Protein AF-D7N6N2-F1 (afdb_monomer)

Foldseek 3Di:
DVVCCLPAQKDALVVVCCVVVQAPPVLVLCQLQVVDQAAQVRGPDDPVVSVVSLVVVVVVLVVVVWDKDFAWRWRPDFDDDVNDDDGDTHTGHHDPVSPPVVRRSNRIMTGRPVSNVVVVVVVVVVVVVVVD

Secondary structure (DSSP, 8-state):
-HHHHHHHSEE-HHHHHHHTTSS-HHHHHHHHTTSSSBGGGG-SS-HHHHHHHHHHHHHHHHHTTPEEEE---B-S----GGG-SPPP--B-B-SSS--HHHHHHHHEEEE-HHHHHHHHHHHHHHHHHTT-

Mean predicted aligned error: 5.51 Å

Structure (mmCIF, N/CA/C/O backbone):
data_AF-D7N6N2-F1
#
_entry.id   AF-D7N6N2-F1
#
loop_
_atom_site.group_PDB
_atom_site.id
_atom_site.type_symbol
_atom_site.label_atom_id
_atom_site.label_alt_id
_atom_site.label_comp_id
_atom_site.label_asym_id
_atom_site.label_entity_id
_atom_site.label_seq_id
_atom_site.pdbx_PDB_ins_code
_atom_site.Cartn_x
_atom_site.Cartn_y
_atom_site.Cartn_z
_atom_site.occupancy
_atom_site.B_iso_or_equiv
_atom_site.auth_seq_id
_atom_site.auth_comp_id
_atom_site.auth_asym_id
_atom_site.auth_atom_id
_atom_site.pdbx_PDB_model_num
ATOM 1 N N . MET A 1 1 ? -5.828 -6.672 5.383 1.00 91.69 1 MET A N 1
ATOM 2 C CA . MET A 1 1 ? -6.256 -5.397 6.023 1.00 91.69 1 MET A CA 1
ATOM 3 C C . MET A 1 1 ? -6.521 -5.531 7.520 1.00 91.69 1 MET A C 1
ATOM 5 O O . MET A 1 1 ? -5.975 -4.728 8.265 1.00 91.69 1 MET A O 1
ATOM 9 N N . TYR A 1 2 ? -7.320 -6.507 7.975 1.00 92.50 2 TYR A N 1
ATOM 10 C CA . TYR A 1 2 ? -7.719 -6.651 9.388 1.00 92.50 2 TYR A CA 1
ATOM 11 C C . TYR A 1 2 ? -6.559 -6.561 10.400 1.00 92.50 2 TYR A C 1
ATOM 13 O O . TYR A 1 2 ? -6.610 -5.739 11.312 1.00 92.50 2 TYR A O 1
ATOM 21 N N . GLY A 1 3 ? -5.479 -7.328 10.201 1.00 93.19 3 GLY A N 1
ATOM 22 C CA . GLY A 1 3 ? -4.317 -7.305 11.103 1.00 93.19 3 GLY A CA 1
ATOM 23 C C . GLY A 1 3 ? -3.669 -5.920 11.234 1.00 93.19 3 GLY A C 1
ATOM 24 O O . GLY A 1 3 ? -3.370 -5.473 12.341 1.00 93.19 3 GLY A O 1
ATOM 25 N N . GLN A 1 4 ? -3.531 -5.192 10.121 1.00 94.06 4 GLN A N 1
ATOM 26 C CA . GLN A 1 4 ? -2.985 -3.831 10.116 1.00 94.06 4 GLN A CA 1
ATOM 27 C C . GLN A 1 4 ? -3.897 -2.857 10.873 1.00 94.06 4 GLN A C 1
ATOM 29 O O . GLN A 1 4 ? -3.424 -2.095 11.714 1.00 94.06 4 GLN A O 1
ATOM 34 N N . LEU A 1 5 ? -5.210 -2.911 10.632 1.00 95.19 5 LEU A N 1
ATOM 35 C CA . LEU A 1 5 ? -6.177 -2.053 11.323 1.00 95.19 5 LEU A CA 1
ATOM 36 C C . LEU A 1 5 ? -6.152 -2.301 12.833 1.00 95.19 5 LEU A C 1
ATOM 38 O O . LEU A 1 5 ? -6.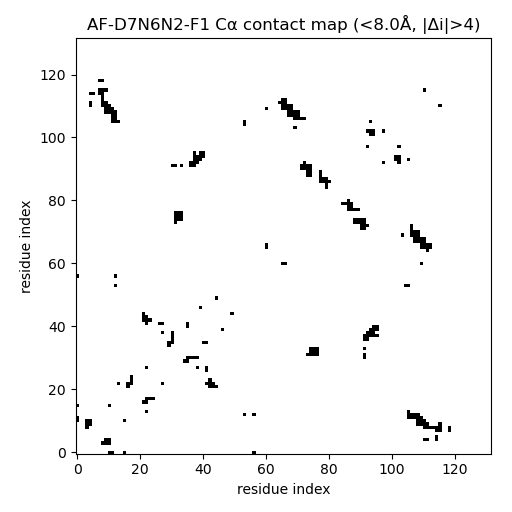037 -1.352 13.603 1.00 95.19 5 LEU A O 1
ATOM 42 N N . LYS A 1 6 ? -6.142 -3.569 13.258 1.00 92.88 6 LYS A N 1
ATOM 43 C CA . LYS A 1 6 ? -6.074 -3.929 14.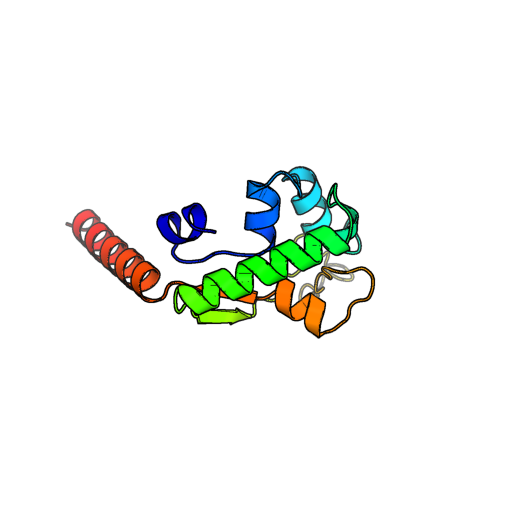679 1.00 92.88 6 LYS A CA 1
ATOM 44 C C . LYS A 1 6 ? -4.789 -3.425 15.348 1.00 92.88 6 LYS A C 1
ATOM 46 O O . LYS A 1 6 ? -4.851 -2.943 16.476 1.00 92.88 6 LYS A O 1
ATOM 51 N N . LYS A 1 7 ? -3.645 -3.515 14.656 1.00 91.88 7 LYS A N 1
ATOM 52 C CA . LYS A 1 7 ? -2.323 -3.165 15.203 1.00 91.88 7 LYS A CA 1
ATOM 53 C C . LYS A 1 7 ? -2.049 -1.659 15.252 1.00 91.88 7 LYS A C 1
ATOM 55 O O . LYS A 1 7 ? -1.482 -1.188 16.229 1.00 91.88 7 LYS A O 1
ATOM 60 N N . ARG A 1 8 ? -2.389 -0.907 14.200 1.00 92.94 8 ARG A N 1
ATOM 61 C CA . ARG A 1 8 ? -1.995 0.515 14.056 1.00 92.94 8 ARG A CA 1
ATOM 62 C C . ARG A 1 8 ? -3.136 1.472 13.700 1.00 92.94 8 ARG A C 1
ATOM 64 O O . ARG A 1 8 ? -2.895 2.669 13.598 1.00 92.94 8 ARG A O 1
ATOM 71 N N . GLY A 1 9 ? -4.350 0.967 13.477 1.00 95.25 9 GLY A N 1
ATOM 72 C CA . GLY A 1 9 ? -5.524 1.779 13.134 1.00 95.25 9 GLY A CA 1
ATOM 73 C C . GLY A 1 9 ? -5.622 2.202 11.665 1.00 95.25 9 GLY A C 1
ATOM 74 O O . GLY A 1 9 ? -6.506 2.971 11.310 1.00 95.25 9 GLY A O 1
ATOM 75 N N . TYR A 1 10 ? -4.745 1.721 10.781 1.00 96.62 10 TYR A N 1
ATOM 76 C CA . TYR A 1 10 ? -4.846 1.985 9.343 1.00 96.62 10 TYR A CA 1
ATOM 77 C C . TYR A 1 10 ? -4.246 0.856 8.501 1.00 96.62 10 TYR A C 1
ATOM 79 O O . TYR A 1 10 ? -3.406 0.082 8.970 1.00 96.62 10 TYR A O 1
ATOM 87 N N . ALA A 1 11 ? -4.662 0.775 7.239 1.00 97.56 11 ALA A N 1
ATOM 88 C CA . ALA A 1 11 ? -4.139 -0.154 6.248 1.00 97.56 11 ALA A CA 1
ATOM 89 C C . ALA A 1 11 ? -3.665 0.578 4.986 1.00 97.56 11 ALA A C 1
ATOM 91 O O . ALA A 1 11 ? -4.267 1.572 4.576 1.00 97.56 11 ALA A O 1
ATOM 92 N N . THR A 1 12 ? -2.601 0.073 4.359 1.00 97.69 12 THR A N 1
ATOM 93 C CA . THR A 1 12 ? -2.045 0.633 3.114 1.00 97.69 12 THR A CA 1
ATOM 94 C C . THR A 1 12 ? -1.950 -0.442 2.041 1.00 97.69 12 THR A C 1
ATOM 96 O O . THR A 1 12 ? -1.796 -1.622 2.361 1.00 97.69 12 THR A O 1
ATOM 99 N N . ALA A 1 13 ? -2.027 -0.050 0.765 1.00 97.19 13 ALA A N 1
ATOM 100 C CA . ALA A 1 13 ? -1.883 -0.995 -0.341 1.00 97.19 13 ALA A CA 1
ATOM 101 C C . ALA A 1 13 ? -0.526 -1.712 -0.293 1.00 97.19 13 ALA A C 1
ATOM 103 O O . ALA A 1 13 ? -0.469 -2.928 -0.416 1.00 97.19 13 ALA A O 1
ATOM 104 N N . VAL A 1 14 ? 0.556 -0.974 -0.029 1.00 97.19 14 VAL A N 1
ATOM 105 C CA . VAL A 1 14 ? 1.914 -1.529 0.068 1.00 97.19 14 VAL A CA 1
ATOM 106 C C . VAL A 1 14 ? 2.006 -2.597 1.156 1.00 97.19 14 VAL A C 1
ATOM 108 O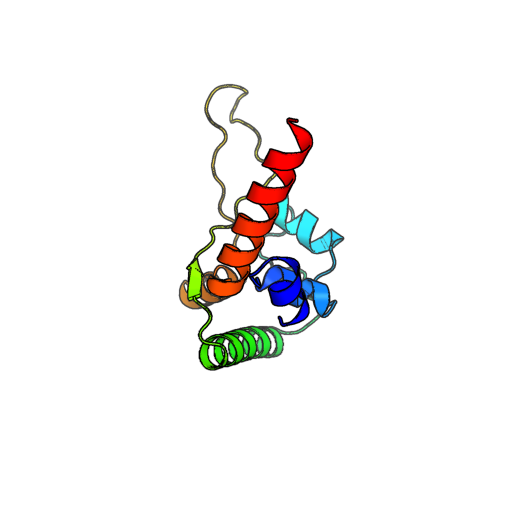 O . VAL A 1 14 ? 2.521 -3.678 0.898 1.00 97.19 14 VAL A O 1
ATOM 111 N N . ASP A 1 15 ? 1.487 -2.320 2.352 1.00 96.75 15 ASP A N 1
ATOM 112 C CA . ASP A 1 15 ? 1.557 -3.279 3.455 1.00 96.75 15 ASP A CA 1
ATOM 113 C C . ASP A 1 15 ? 0.669 -4.495 3.190 1.00 96.75 15 ASP A C 1
ATOM 115 O O . ASP A 1 15 ? 1.054 -5.604 3.522 1.00 96.75 15 ASP A O 1
ATOM 119 N N . VAL A 1 16 ? -0.491 -4.327 2.540 1.00 97.38 16 VAL A N 1
ATOM 120 C CA . VAL A 1 16 ? -1.306 -5.477 2.107 1.00 97.38 16 VAL A CA 1
ATOM 121 C C . VAL A 1 16 ? -0.550 -6.334 1.092 1.00 97.38 16 VAL A C 1
ATOM 123 O O . VAL A 1 16 ? -0.585 -7.554 1.191 1.00 97.38 16 VAL A O 1
ATOM 126 N N . LEU A 1 17 ? 0.161 -5.723 0.142 1.00 97.81 17 LEU A N 1
ATOM 127 C CA . LEU A 1 17 ? 0.980 -6.472 -0.813 1.00 97.81 17 LEU A CA 1
ATOM 128 C C . LEU A 1 17 ? 2.153 -7.195 -0.139 1.00 97.81 17 LEU A C 1
ATOM 130 O O . LEU A 1 17 ? 2.522 -8.272 -0.598 1.00 97.81 17 LEU A O 1
ATOM 134 N N . MET A 1 18 ? 2.728 -6.630 0.927 1.00 97.56 18 MET A N 1
ATOM 135 C CA . MET A 1 18 ? 3.763 -7.302 1.720 1.00 97.56 18 MET A CA 1
ATOM 136 C C . MET A 1 18 ? 3.189 -8.442 2.568 1.00 97.56 18 MET A C 1
ATOM 138 O O . MET A 1 18 ? 3.758 -9.527 2.565 1.00 97.56 18 MET A O 1
ATOM 142 N N . ASP A 1 19 ? 2.045 -8.231 3.228 1.00 96.12 19 ASP A N 1
ATOM 143 C CA . ASP A 1 19 ? 1.349 -9.254 4.025 1.00 96.12 19 ASP A CA 1
ATOM 144 C C . ASP A 1 19 ? 0.919 -10.461 3.169 1.00 96.12 19 ASP A C 1
ATOM 146 O O . ASP A 1 19 ? 0.849 -11.578 3.669 1.00 96.12 19 ASP A O 1
ATOM 150 N N . LEU A 1 20 ? 0.609 -10.236 1.887 1.00 96.12 20 LEU A N 1
ATOM 151 C CA . LEU A 1 20 ? 0.253 -11.276 0.915 1.00 96.12 20 LEU A CA 1
ATOM 152 C C . LEU A 1 20 ? 1.469 -11.873 0.187 1.00 96.12 20 LEU A C 1
ATOM 154 O O . LEU A 1 20 ? 1.287 -12.620 -0.770 1.00 96.12 20 LEU A O 1
ATOM 158 N N . GLU A 1 21 ? 2.692 -11.488 0.566 1.00 96.94 21 GLU A N 1
ATOM 159 C CA . GLU A 1 21 ? 3.949 -11.924 -0.065 1.00 96.94 21 GLU A CA 1
ATOM 160 C C . GLU A 1 21 ? 4.045 -11.619 -1.575 1.00 96.94 21 GLU A C 1
ATOM 162 O O . GLU A 1 21 ? 4.867 -12.173 -2.307 1.00 96.94 21 GLU A O 1
ATOM 167 N N . ILE A 1 22 ? 3.231 -10.679 -2.061 1.00 97.94 22 ILE A N 1
ATOM 168 C CA . ILE A 1 22 ? 3.251 -10.211 -3.452 1.00 97.94 22 ILE A CA 1
ATOM 169 C C . ILE A 1 22 ? 4.417 -9.250 -3.682 1.00 97.94 22 ILE A C 1
ATOM 171 O O . ILE A 1 22 ? 4.994 -9.175 -4.771 1.00 97.94 22 ILE A O 1
ATOM 175 N N . LEU A 1 23 ? 4.745 -8.486 -2.643 1.00 98.25 23 LEU A N 1
ATOM 176 C CA . LEU A 1 23 ? 5.839 -7.535 -2.598 1.00 98.25 23 LEU A CA 1
ATOM 177 C C . LEU A 1 23 ? 6.785 -7.935 -1.468 1.00 98.25 23 LEU A C 1
ATOM 179 O O . LEU A 1 23 ? 6.435 -7.832 -0.298 1.00 98.25 23 LEU A O 1
ATOM 183 N N . SER A 1 24 ? 8.009 -8.345 -1.794 1.00 97.88 24 SER A N 1
ATOM 184 C CA . SER A 1 24 ? 9.013 -8.598 -0.759 1.00 97.88 24 SER A CA 1
ATOM 185 C C . SER A 1 24 ? 9.510 -7.287 -0.141 1.00 97.88 24 SER A C 1
ATOM 187 O O . SER A 1 24 ? 9.589 -6.254 -0.815 1.00 97.88 24 SER A O 1
ATOM 189 N N . LYS A 1 25 ? 9.925 -7.333 1.131 1.00 97.19 25 LYS A N 1
ATOM 190 C CA . LYS A 1 25 ? 10.512 -6.174 1.826 1.00 97.19 25 LYS A CA 1
ATOM 191 C C . LYS A 1 25 ? 11.721 -5.605 1.074 1.00 97.19 25 LYS A C 1
ATOM 193 O O . LYS A 1 25 ? 11.830 -4.393 0.917 1.00 97.19 25 LYS A O 1
ATOM 198 N N . VAL A 1 26 ? 12.573 -6.477 0.530 1.00 97.44 26 VAL A N 1
ATOM 199 C CA . VAL A 1 26 ? 13.734 -6.079 -0.281 1.00 97.44 26 VAL A CA 1
ATOM 200 C C . VAL A 1 26 ? 13.287 -5.285 -1.510 1.00 97.44 26 VAL A C 1
ATOM 202 O O . VAL A 1 26 ? 13.789 -4.194 -1.766 1.00 97.44 26 VAL A O 1
ATOM 205 N N . ASN A 1 27 ? 12.303 -5.780 -2.263 1.00 97.94 27 ASN A N 1
ATOM 206 C CA . ASN A 1 27 ? 11.807 -5.084 -3.451 1.00 97.94 27 ASN A CA 1
ATOM 207 C C . ASN A 1 27 ? 11.106 -3.765 -3.115 1.00 97.94 27 ASN A C 1
ATOM 209 O O . ASN A 1 27 ? 11.270 -2.778 -3.838 1.00 97.94 27 ASN A O 1
ATOM 213 N N . TYR A 1 28 ? 10.380 -3.726 -2.000 1.00 97.56 28 TYR A N 1
ATOM 214 C CA . TYR A 1 28 ? 9.815 -2.496 -1.470 1.00 97.56 28 TYR A CA 1
ATOM 215 C C . TYR A 1 28 ? 10.905 -1.457 -1.178 1.00 97.56 28 TYR A C 1
ATOM 217 O O . TYR A 1 28 ? 10.801 -0.324 -1.644 1.00 97.56 28 TYR A O 1
ATOM 225 N N . GLU A 1 29 ? 11.980 -1.829 -0.484 1.00 97.19 29 GLU A N 1
ATOM 226 C CA . GLU A 1 29 ? 13.095 -0.925 -0.182 1.00 97.19 29 GLU A CA 1
ATOM 227 C C . GLU A 1 29 ? 13.806 -0.443 -1.452 1.00 97.19 29 GLU A C 1
ATOM 229 O O . GLU A 1 29 ? 14.071 0.752 -1.595 1.00 97.19 29 GLU A O 1
ATOM 234 N N . ARG A 1 30 ? 14.041 -1.332 -2.426 1.00 96.94 30 ARG A N 1
ATOM 235 C CA . ARG A 1 30 ? 14.597 -0.962 -3.741 1.00 96.94 30 ARG A CA 1
ATOM 236 C C . ARG A 1 30 ? 13.725 0.079 -4.446 1.00 96.94 30 ARG A C 1
ATOM 238 O O . ARG A 1 30 ? 14.239 1.062 -4.987 1.00 96.94 30 ARG A O 1
ATOM 245 N N . TRP A 1 31 ? 12.405 -0.095 -4.410 1.00 96.94 31 TRP A N 1
ATOM 246 C CA . TRP A 1 31 ? 11.461 0.893 -4.931 1.00 96.94 31 TRP A CA 1
ATOM 247 C C . TRP A 1 31 ? 11.488 2.200 -4.129 1.00 96.94 31 TRP A C 1
ATOM 249 O O . TRP A 1 31 ? 11.606 3.267 -4.729 1.00 96.94 31 TRP A O 1
ATOM 259 N N . ARG A 1 32 ? 11.501 2.155 -2.790 1.00 96.12 32 ARG A N 1
ATOM 260 C CA . ARG A 1 32 ? 11.607 3.351 -1.930 1.00 96.12 32 ARG A CA 1
ATOM 261 C C . ARG A 1 32 ? 12.902 4.133 -2.142 1.00 96.12 32 ARG A C 1
ATOM 263 O O . ARG A 1 32 ? 12.891 5.362 -2.071 1.00 96.12 32 ARG A O 1
ATOM 270 N N . ASN A 1 33 ? 13.991 3.444 -2.460 1.00 94.94 33 ASN A N 1
ATOM 271 C CA . ASN A 1 33 ? 15.275 4.041 -2.827 1.00 94.94 33 ASN A CA 1
ATOM 272 C C . ASN A 1 33 ? 15.325 4.516 -4.286 1.00 94.94 33 ASN A C 1
ATOM 274 O O . ASN A 1 33 ? 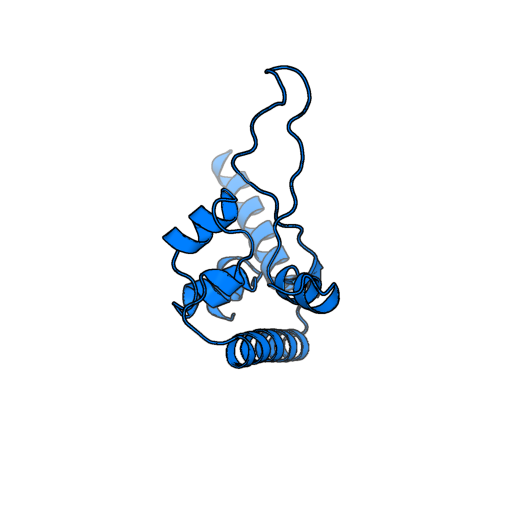16.294 5.143 -4.703 1.00 94.94 33 ASN A O 1
ATOM 278 N N . GLY A 1 34 ? 14.273 4.268 -5.068 1.00 93.50 34 GLY A N 1
ATOM 279 C CA . GLY A 1 34 ? 14.169 4.709 -6.452 1.00 93.50 34 GLY A CA 1
ATOM 280 C C . GLY A 1 34 ? 15.012 3.908 -7.440 1.00 93.50 34 GLY A C 1
ATOM 281 O O . GLY A 1 34 ? 15.215 4.397 -8.548 1.00 93.50 34 GLY A O 1
ATOM 282 N N . GLN A 1 35 ? 15.478 2.713 -7.058 1.00 95.06 35 GLN A N 1
ATOM 283 C CA . GLN A 1 35 ? 16.150 1.762 -7.955 1.00 95.06 35 GLN A CA 1
ATOM 284 C C . GLN A 1 35 ? 15.159 1.077 -8.905 1.00 95.0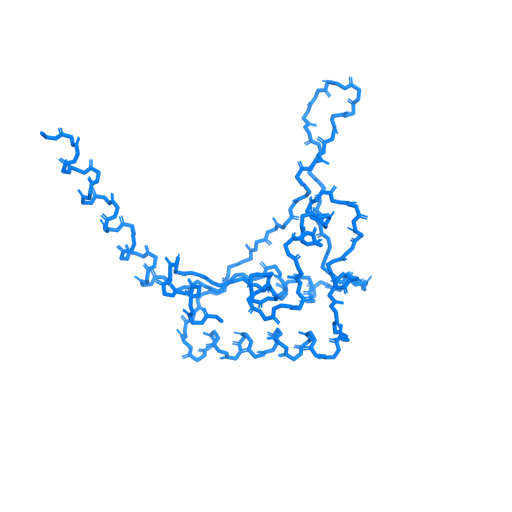6 35 GLN A C 1
ATOM 286 O O . GLN A 1 35 ? 15.540 0.551 -9.947 1.00 95.06 35 GLN A O 1
ATOM 291 N N . VAL A 1 36 ? 13.875 1.084 -8.541 1.00 95.88 36 VAL A N 1
ATOM 292 C CA . VAL A 1 36 ? 12.773 0.573 -9.355 1.00 95.88 36 VAL A CA 1
ATOM 293 C C . VAL A 1 36 ? 11.911 1.761 -9.797 1.00 95.88 36 VAL A C 1
ATOM 295 O O . VAL A 1 36 ? 11.550 2.581 -8.950 1.00 95.88 36 VAL A O 1
ATOM 298 N N . PRO A 1 37 ? 11.559 1.879 -11.091 1.00 95.00 37 PRO A N 1
ATOM 299 C CA . PRO A 1 37 ? 10.805 3.025 -11.600 1.00 95.00 37 PRO A CA 1
ATOM 300 C C . PRO A 1 37 ? 9.353 3.084 -11.099 1.00 95.00 37 PRO A C 1
ATOM 302 O O . PRO A 1 37 ? 8.832 4.180 -10.908 1.00 95.00 37 PRO A O 1
ATOM 305 N N . TYR A 1 38 ? 8.710 1.933 -10.877 1.00 96.94 38 TYR A N 1
ATOM 306 C CA . TYR A 1 38 ? 7.336 1.831 -10.377 1.00 96.94 38 TYR A CA 1
ATOM 307 C C . TYR A 1 38 ? 7.111 0.524 -9.600 1.00 96.94 38 TYR A C 1
ATOM 309 O O . TYR A 1 38 ? 7.777 -0.474 -9.879 1.00 96.94 38 TYR A O 1
ATOM 317 N N . LEU A 1 39 ? 6.204 0.531 -8.618 1.00 97.69 39 LEU A N 1
ATOM 318 C CA . LEU A 1 39 ? 6.007 -0.575 -7.671 1.00 97.69 39 LEU A CA 1
ATOM 319 C C . LEU A 1 39 ? 5.554 -1.876 -8.349 1.00 97.69 39 LEU A C 1
ATOM 321 O O . LEU A 1 39 ? 6.123 -2.929 -8.071 1.00 97.69 39 LEU A O 1
ATOM 325 N N . GLU A 1 40 ? 4.590 -1.801 -9.273 1.00 97.38 40 GLU A N 1
ATOM 326 C CA . GLU A 1 40 ? 4.037 -2.971 -9.977 1.00 97.38 40 GLU A CA 1
ATOM 327 C C . GLU A 1 40 ? 5.122 -3.805 -10.681 1.00 97.38 40 GLU A C 1
ATOM 329 O O . GLU A 1 40 ? 4.947 -5.006 -10.858 1.00 97.38 40 GLU A O 1
ATOM 334 N N . LYS A 1 41 ? 6.271 -3.203 -11.039 1.00 97.31 41 LYS A N 1
ATOM 335 C CA . LYS A 1 41 ? 7.393 -3.892 -11.702 1.00 97.31 41 LYS A CA 1
ATOM 336 C C . LYS A 1 41 ? 7.990 -5.018 -10.859 1.00 97.31 41 LYS A C 1
ATOM 338 O O . LYS A 1 41 ? 8.585 -5.937 -11.410 1.00 97.31 41 LYS A O 1
ATOM 343 N N . VAL A 1 42 ? 7.926 -4.888 -9.536 1.00 97.44 42 VAL A N 1
ATOM 344 C CA . VAL A 1 42 ? 8.568 -5.811 -8.588 1.00 97.44 42 VAL A CA 1
ATOM 345 C C . VAL A 1 42 ? 7.567 -6.634 -7.783 1.00 97.44 42 VAL A C 1
ATOM 347 O O . VAL A 1 42 ? 7.967 -7.350 -6.864 1.00 97.44 42 VAL A O 1
ATOM 350 N N . CYS A 1 43 ? 6.284 -6.548 -8.138 1.00 97.44 43 CYS A N 1
ATOM 351 C CA . CYS A 1 43 ? 5.263 -7.476 -7.676 1.00 97.44 43 CYS A CA 1
ATOM 352 C C . CYS A 1 43 ? 5.360 -8.789 -8.467 1.00 97.44 43 CYS A C 1
ATOM 354 O O . CYS A 1 43 ? 5.582 -8.776 -9.675 1.00 97.44 43 CYS A O 1
ATOM 356 N N . ASN A 1 44 ? 5.167 -9.925 -7.799 1.00 96.56 44 ASN A N 1
ATOM 357 C CA . ASN A 1 44 ? 5.291 -11.261 -8.407 1.00 96.56 44 ASN A CA 1
ATOM 358 C C . ASN A 1 44 ? 4.014 -11.764 -9.121 1.00 96.56 44 ASN A C 1
ATOM 360 O O . ASN A 1 44 ? 3.967 -12.909 -9.567 1.00 96.56 44 ASN A O 1
ATOM 364 N N . ILE A 1 45 ? 2.981 -10.926 -9.253 1.00 96.25 45 ILE A N 1
ATOM 365 C CA . ILE A 1 45 ? 1.718 -11.257 -9.927 1.00 96.25 45 ILE A CA 1
ATOM 366 C C . ILE A 1 45 ? 1.388 -10.251 -11.032 1.00 96.25 45 ILE A C 1
ATOM 368 O O . ILE A 1 45 ? 1.934 -9.153 -11.094 1.00 96.25 45 ILE A O 1
ATOM 372 N N . ASN A 1 46 ? 0.440 -10.614 -11.895 1.00 95.25 46 ASN A N 1
ATOM 373 C CA . ASN A 1 46 ? 0.003 -9.748 -12.986 1.00 95.25 46 ASN A CA 1
ATOM 374 C C . ASN A 1 46 ? -0.867 -8.558 -12.525 1.00 95.25 46 ASN A C 1
ATOM 376 O O . ASN A 1 46 ? -1.470 -8.561 -11.448 1.00 95.25 46 ASN A O 1
ATOM 380 N N . LEU A 1 47 ? -0.988 -7.561 -13.409 1.00 94.69 47 LEU A N 1
ATOM 381 C CA . LEU A 1 47 ? -1.727 -6.316 -13.161 1.00 94.69 47 LEU A CA 1
ATOM 382 C C . LEU A 1 47 ? -3.223 -6.534 -12.889 1.00 94.69 47 LEU A C 1
ATOM 384 O O . LEU A 1 47 ? -3.824 -5.789 -12.114 1.00 94.69 47 LEU A O 1
ATOM 388 N N . LYS A 1 48 ? -3.833 -7.568 -13.489 1.00 96.00 48 LYS A N 1
ATOM 389 C CA . LYS A 1 48 ? -5.252 -7.887 -13.273 1.00 96.00 48 LYS A CA 1
ATOM 390 C C . LYS A 1 48 ? -5.494 -8.280 -11.816 1.00 96.00 48 LYS A C 1
ATOM 392 O O . LYS A 1 48 ? -6.392 -7.736 -11.186 1.00 96.00 48 LYS A O 1
ATOM 397 N N . LYS A 1 49 ? -4.648 -9.154 -11.259 1.00 96.88 49 LYS A N 1
ATOM 398 C CA . LYS A 1 49 ? -4.730 -9.558 -9.849 1.00 96.88 49 LYS A CA 1
ATOM 399 C C . LYS A 1 49 ? -4.442 -8.390 -8.900 1.00 96.88 49 LYS A C 1
ATOM 401 O O . LYS A 1 49 ? -5.157 -8.228 -7.916 1.00 96.88 49 LYS A O 1
ATOM 406 N N . LEU A 1 50 ? -3.458 -7.540 -9.210 1.00 96.88 50 LEU A N 1
ATOM 407 C CA . LEU A 1 50 ? -3.199 -6.318 -8.431 1.00 96.88 50 LEU A CA 1
ATOM 408 C C . LEU A 1 50 ? -4.420 -5.386 -8.401 1.00 96.88 50 LEU A C 1
ATOM 410 O O . LEU A 1 50 ? -4.812 -4.910 -7.335 1.00 96.88 50 LEU A O 1
ATOM 414 N N . SER A 1 51 ? -5.066 -5.189 -9.551 1.00 95.56 51 SER A N 1
ATOM 415 C CA . SER A 1 51 ? -6.292 -4.388 -9.661 1.00 95.56 51 SER A CA 1
ATOM 416 C C . SER A 1 51 ? -7.427 -4.970 -8.814 1.00 95.56 51 SER A C 1
ATOM 418 O O . SER A 1 51 ? -8.121 -4.224 -8.122 1.00 95.56 51 SER A O 1
ATOM 420 N N . THR A 1 52 ? -7.582 -6.300 -8.811 1.00 97.31 52 THR A N 1
ATOM 421 C CA . THR A 1 52 ? -8.548 -6.997 -7.952 1.00 97.31 52 THR A CA 1
ATOM 422 C C . THR A 1 52 ? -8.262 -6.748 -6.472 1.00 97.31 52 THR A C 1
ATOM 424 O O . THR A 1 52 ? -9.178 -6.400 -5.737 1.00 97.31 52 THR A O 1
ATOM 427 N N . ILE A 1 53 ? -7.004 -6.823 -6.030 1.00 97.00 53 ILE A N 1
ATOM 428 C CA . ILE A 1 53 ? -6.642 -6.553 -4.628 1.00 97.00 53 ILE A CA 1
ATOM 429 C C . ILE A 1 53 ? -7.020 -5.123 -4.228 1.00 97.00 53 ILE A C 1
ATOM 431 O O . ILE A 1 53 ? -7.653 -4.919 -3.194 1.00 97.00 53 ILE A O 1
ATOM 435 N N . LEU A 1 54 ? -6.692 -4.125 -5.055 1.00 96.50 54 LEU A N 1
ATOM 436 C CA . LEU A 1 54 ? -7.070 -2.731 -4.789 1.00 96.50 54 LEU A CA 1
ATOM 437 C C . LEU A 1 54 ? -8.590 -2.520 -4.781 1.00 96.50 54 LEU A C 1
ATOM 439 O O . LEU A 1 54 ? -9.098 -1.648 -4.071 1.00 96.50 54 LEU A O 1
ATOM 443 N N . HIS A 1 55 ? -9.332 -3.276 -5.590 1.00 97.31 55 HIS A N 1
ATOM 444 C CA . HIS A 1 55 ? -10.791 -3.273 -5.556 1.00 97.31 55 HIS A CA 1
ATOM 445 C C . HIS A 1 55 ? -11.316 -3.842 -4.232 1.00 97.31 55 HIS A C 1
ATOM 447 O O . HIS A 1 55 ? -12.050 -3.147 -3.531 1.00 97.31 55 HIS A O 1
ATOM 453 N N . GLU A 1 56 ? -10.866 -5.034 -3.840 1.00 97.38 56 GLU A N 1
ATOM 454 C CA . GLU A 1 56 ? -11.269 -5.681 -2.586 1.00 97.38 56 GLU A CA 1
ATOM 455 C C . GLU A 1 56 ? -10.937 -4.826 -1.361 1.00 97.38 56 GLU A C 1
ATOM 457 O O . GLU A 1 56 ? -11.757 -4.682 -0.455 1.00 97.38 56 GLU A O 1
ATOM 462 N N . MET A 1 57 ? -9.777 -4.161 -1.354 1.00 97.38 57 MET A N 1
ATOM 463 C CA . MET A 1 57 ? -9.422 -3.223 -0.288 1.00 97.38 57 MET A CA 1
ATOM 464 C C . MET A 1 57 ? -10.435 -2.080 -0.149 1.00 97.38 57 MET A C 1
ATOM 466 O O . MET A 1 57 ? -10.815 -1.719 0.966 1.00 97.38 57 MET A O 1
ATOM 470 N N . ARG A 1 58 ? -10.901 -1.516 -1.271 1.00 96.75 58 ARG A N 1
ATOM 471 C CA . ARG A 1 58 ? -11.912 -0.447 -1.281 1.00 96.75 58 ARG A CA 1
ATOM 472 C C . ARG A 1 58 ? -13.278 -0.953 -0.834 1.00 96.75 58 ARG A C 1
ATOM 474 O O . ARG A 1 58 ? -13.946 -0.271 -0.059 1.00 96.75 58 ARG A O 1
ATOM 481 N N . VAL A 1 59 ? -13.686 -2.138 -1.289 1.00 97.62 59 VAL A N 1
ATOM 482 C CA . VAL A 1 59 ? -14.943 -2.775 -0.866 1.00 97.62 59 VAL A CA 1
ATOM 483 C C . VAL A 1 59 ? -14.924 -3.030 0.640 1.00 97.62 59 VAL A C 1
ATOM 485 O O . VAL A 1 59 ? -15.868 -2.655 1.337 1.00 97.62 59 VAL A O 1
ATOM 488 N N . TYR A 1 60 ? -13.831 -3.595 1.156 1.00 96.56 60 TYR A N 1
ATOM 489 C CA . TYR A 1 60 ? -13.629 -3.818 2.586 1.00 96.56 60 TYR A CA 1
ATOM 490 C C . TYR A 1 60 ? -13.698 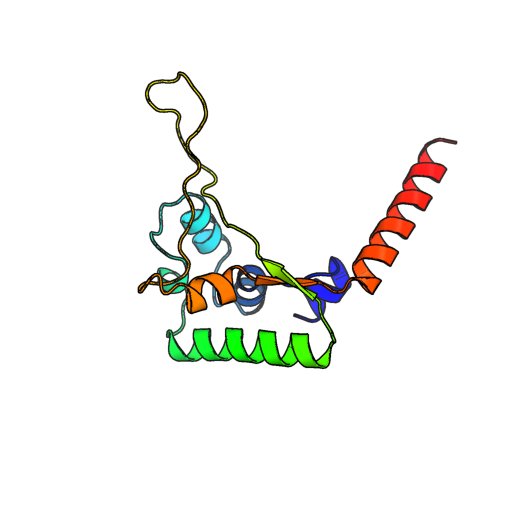-2.504 3.372 1.00 96.56 60 TYR A C 1
ATOM 492 O O . TYR A 1 60 ? -14.423 -2.407 4.361 1.00 96.56 60 TYR A O 1
ATOM 500 N N . ALA A 1 61 ? -12.987 -1.471 2.914 1.00 96.62 61 ALA A N 1
ATOM 501 C CA . ALA A 1 61 ? -12.983 -0.163 3.557 1.00 96.62 61 ALA A CA 1
ATOM 502 C C . ALA A 1 61 ? -14.372 0.479 3.599 1.00 96.62 61 ALA A C 1
ATOM 504 O O . ALA A 1 61 ? -14.766 1.001 4.639 1.00 96.62 61 ALA A O 1
ATOM 505 N N . LYS A 1 62 ? -15.132 0.390 2.502 1.00 96.88 62 LYS A N 1
ATOM 506 C CA . LYS A 1 62 ? -16.504 0.900 2.428 1.00 96.88 62 LYS A CA 1
ATOM 507 C C . LYS A 1 62 ? -17.423 0.178 3.415 1.00 96.88 62 LYS A C 1
ATOM 509 O O . LYS A 1 62 ? -18.168 0.836 4.130 1.00 96.88 62 LYS A O 1
ATOM 514 N N . LYS A 1 63 ? -17.340 -1.156 3.495 1.00 96.56 63 LYS A N 1
ATOM 515 C CA . LYS A 1 63 ? -18.122 -1.960 4.453 1.00 96.56 63 LYS A CA 1
ATOM 516 C C . LYS A 1 63 ? -17.770 -1.637 5.909 1.00 96.56 63 LYS A C 1
ATOM 518 O O . LYS A 1 63 ? -18.655 -1.588 6.751 1.00 96.56 63 LYS A O 1
ATOM 523 N N . GLY A 1 64 ? -16.490 -1.398 6.194 1.00 94.31 64 GLY A N 1
ATOM 524 C CA . GLY A 1 64 ? -15.996 -1.045 7.528 1.00 94.31 64 GLY A CA 1
ATOM 525 C C . GLY A 1 64 ? -16.080 0.443 7.881 1.00 94.31 64 GLY A C 1
ATOM 526 O O . GLY A 1 64 ? -15.549 0.830 8.917 1.00 94.31 64 GLY A O 1
ATOM 527 N N . ASN A 1 65 ? -16.683 1.278 7.025 1.00 95.88 65 ASN A N 1
ATOM 528 C CA . ASN A 1 65 ? -16.728 2.737 7.161 1.00 95.88 65 ASN A CA 1
ATOM 529 C C . ASN A 1 65 ? -15.349 3.376 7.449 1.00 95.88 65 ASN A C 1
ATOM 531 O O . ASN A 1 65 ? -15.220 4.292 8.263 1.00 95.88 65 ASN A O 1
ATOM 535 N N . LEU A 1 66 ? -14.297 2.858 6.806 1.00 97.31 66 LEU A N 1
ATOM 536 C CA . LEU A 1 66 ? -12.934 3.355 6.971 1.00 97.31 66 LEU A CA 1
ATOM 537 C C . LEU A 1 66 ? -12.745 4.654 6.188 1.00 97.31 66 LEU A C 1
ATOM 539 O O . LEU A 1 66 ? -13.130 4.760 5.022 1.00 97.31 66 LEU A O 1
ATOM 543 N N . LYS A 1 67 ? -12.066 5.623 6.800 1.00 97.19 67 LYS A N 1
ATOM 544 C CA . LYS A 1 67 ? -11.774 6.912 6.177 1.00 97.19 67 LYS A CA 1
ATOM 545 C C . LYS A 1 67 ? -10.652 6.761 5.139 1.00 97.19 67 LYS A C 1
ATOM 547 O O . LYS A 1 67 ? -9.544 6.368 5.514 1.00 97.19 67 LYS A O 1
ATOM 552 N N . PRO A 1 68 ? -10.877 7.101 3.857 1.00 97.25 68 PRO A N 1
ATOM 553 C CA . PRO A 1 68 ? -9.798 7.188 2.883 1.00 97.25 68 PRO A CA 1
ATOM 554 C C . PRO A 1 68 ? -8.925 8.417 3.173 1.00 97.25 68 PRO A C 1
ATOM 556 O O . PRO A 1 68 ? -9.427 9.521 3.376 1.00 97.25 68 PRO A O 1
ATOM 559 N N . SER A 1 69 ? -7.609 8.231 3.173 1.00 96.88 69 SER A N 1
ATOM 560 C CA . SER A 1 69 ? -6.620 9.284 3.396 1.00 96.88 69 SER A CA 1
ATOM 561 C C . SER A 1 69 ? -5.515 9.187 2.342 1.00 96.88 69 SER A C 1
ATOM 563 O O . SER A 1 69 ? -4.769 8.207 2.345 1.00 96.88 69 SER A O 1
ATOM 565 N N . PRO A 1 70 ? -5.370 10.165 1.432 1.00 94.69 70 PRO A N 1
ATOM 566 C CA . PRO A 1 70 ? -4.313 10.131 0.426 1.00 94.69 70 PRO A CA 1
ATOM 567 C C . PRO A 1 70 ? -2.928 10.291 1.071 1.00 94.69 70 PRO A C 1
ATOM 569 O O . PRO A 1 70 ? -2.727 11.142 1.937 1.00 94.69 70 PRO A O 1
ATOM 572 N N . CYS A 1 71 ? -1.951 9.499 0.626 1.00 94.56 71 CYS A N 1
ATOM 573 C CA . CYS A 1 71 ? -0.570 9.546 1.096 1.00 94.56 71 CYS A CA 1
ATOM 574 C C . CYS A 1 71 ? 0.415 9.570 -0.078 1.00 94.56 71 CYS A C 1
ATOM 576 O O . CYS A 1 71 ? 0.480 8.645 -0.886 1.00 94.56 71 CYS A O 1
ATOM 578 N N . VAL A 1 72 ? 1.234 10.621 -0.162 1.00 89.75 72 VAL A N 1
ATOM 579 C CA . VAL A 1 72 ? 2.251 10.737 -1.216 1.00 89.75 72 VAL A CA 1
ATOM 580 C C . VAL A 1 72 ? 3.529 10.006 -0.813 1.00 89.75 72 VAL A C 1
ATOM 582 O O . VAL A 1 72 ? 4.209 10.396 0.139 1.00 89.75 72 VAL A O 1
ATOM 585 N N . TYR A 1 73 ? 3.913 9.004 -1.603 1.00 92.50 73 TYR A N 1
ATOM 586 C CA . TYR A 1 73 ? 5.169 8.285 -1.422 1.00 92.50 73 TYR A CA 1
ATOM 587 C C . TYR A 1 73 ? 6.318 9.039 -2.094 1.00 92.50 73 TYR A C 1
ATOM 589 O O . TYR A 1 73 ? 6.265 9.408 -3.268 1.00 92.50 73 TYR A O 1
ATOM 597 N N . LYS A 1 74 ? 7.377 9.279 -1.321 1.00 93.44 74 LYS A N 1
ATOM 598 C CA . LYS A 1 74 ? 8.587 9.993 -1.743 1.00 93.44 74 LYS A CA 1
ATOM 599 C C . LYS A 1 74 ? 9.783 9.050 -1.670 1.00 93.44 74 LYS A C 1
ATOM 601 O O . LYS A 1 74 ? 9.837 8.198 -0.773 1.00 93.44 74 LYS A O 1
ATOM 606 N N . LYS A 1 75 ? 10.740 9.227 -2.587 1.00 93.31 75 LYS A N 1
ATOM 607 C CA . LYS A 1 75 ? 12.028 8.523 -2.540 1.00 93.31 75 LYS A CA 1
ATOM 608 C C . LYS A 1 75 ? 12.752 8.832 -1.228 1.00 93.31 75 LYS A C 1
ATOM 610 O O . LYS A 1 75 ? 12.781 9.984 -0.800 1.00 93.31 75 LYS A O 1
ATOM 615 N N . TRP A 1 76 ? 13.340 7.811 -0.609 1.00 89.88 76 TRP A N 1
ATOM 616 C CA . TRP A 1 76 ? 14.143 7.960 0.610 1.00 89.88 76 TRP A CA 1
ATOM 617 C C . TRP A 1 76 ? 15.524 8.540 0.312 1.00 89.88 76 TRP A C 1
ATOM 619 O O . TRP A 1 76 ? 15.925 9.554 0.883 1.00 89.88 76 TRP A O 1
ATOM 629 N N . ALA A 1 77 ? 16.239 7.914 -0.620 1.00 80.00 77 ALA A N 1
ATOM 630 C CA . ALA A 1 77 ? 17.596 8.290 -0.977 1.00 80.00 77 ALA A CA 1
ATOM 631 C C . ALA A 1 77 ? 17.592 9.352 -2.087 1.00 80.00 77 ALA A C 1
ATOM 633 O O . ALA A 1 77 ? 17.610 9.032 -3.275 1.00 80.00 77 ALA A O 1
ATOM 634 N N . VAL A 1 78 ? 17.574 10.632 -1.704 1.00 81.56 78 VAL A N 1
ATOM 635 C CA . VAL A 1 78 ? 17.757 11.746 -2.648 1.00 81.56 78 VAL A CA 1
ATOM 636 C C . VAL A 1 78 ? 18.989 12.562 -2.265 1.00 81.56 78 VAL A C 1
ATOM 638 O O . VAL A 1 78 ? 19.066 13.132 -1.171 1.00 81.56 78 VAL A O 1
ATOM 641 N N . LYS A 1 79 ? 19.970 12.605 -3.175 1.00 78.88 79 LYS A N 1
ATOM 642 C CA . LYS A 1 79 ? 21.178 13.426 -3.032 1.00 78.88 79 LYS A CA 1
ATOM 643 C C . LYS A 1 79 ? 20.864 14.885 -3.375 1.00 78.88 79 LYS A C 1
ATOM 645 O O . LYS A 1 79 ? 20.023 15.166 -4.229 1.00 78.88 79 LYS A O 1
ATOM 650 N N . LYS A 1 80 ? 21.535 15.818 -2.696 1.00 80.38 80 LYS A N 1
ATOM 651 C CA . LYS A 1 80 ? 21.473 17.245 -3.043 1.00 80.38 80 LYS A CA 1
ATOM 652 C C . LYS A 1 80 ? 22.150 17.462 -4.396 1.00 80.38 80 LYS A C 1
ATOM 654 O O . LYS A 1 80 ? 23.161 16.821 -4.679 1.00 80.38 80 LYS A O 1
ATOM 659 N N . LYS A 1 81 ? 21.629 18.391 -5.196 1.00 68.00 81 LYS A N 1
ATOM 660 C CA . LYS A 1 81 ? 22.336 18.874 -6.385 1.00 68.00 81 LYS A CA 1
ATOM 661 C C . LYS A 1 81 ? 23.535 19.690 -5.877 1.00 68.00 81 LYS A C 1
ATOM 663 O O . LYS A 1 81 ? 23.336 20.679 -5.186 1.00 68.00 81 LYS A O 1
ATOM 668 N N . ASN A 1 82 ? 24.758 19.225 -6.125 1.00 74.75 82 ASN A N 1
ATOM 669 C CA . ASN A 1 82 ? 26.013 19.916 -5.780 1.00 74.75 82 ASN A CA 1
ATOM 670 C C . ASN A 1 82 ? 26.259 20.167 -4.272 1.00 74.75 82 ASN A C 1
ATOM 672 O O . ASN A 1 82 ? 26.947 21.110 -3.902 1.00 74.75 82 ASN A O 1
ATOM 676 N N . GLY A 1 83 ? 25.686 19.355 -3.375 1.00 70.88 83 GLY A N 1
ATOM 677 C CA . GLY A 1 83 ? 25.931 19.452 -1.922 1.00 70.88 83 GLY A CA 1
ATOM 678 C C . GLY A 1 83 ? 25.245 20.624 -1.199 1.00 70.88 83 GLY A C 1
ATOM 679 O O . GLY A 1 83 ? 25.064 20.563 0.019 1.00 70.88 83 GLY A O 1
ATOM 680 N N . GLN A 1 84 ? 24.763 21.630 -1.928 1.00 71.62 84 GLN A N 1
ATOM 681 C CA . GLN A 1 84 ? 24.095 22.816 -1.388 1.00 71.62 84 GLN A CA 1
ATOM 682 C C . GLN A 1 84 ? 22.579 22.793 -1.670 1.00 71.62 84 GLN A C 1
ATOM 684 O O . GLN A 1 84 ? 22.108 22.160 -2.613 1.00 71.62 84 GLN A O 1
ATOM 689 N N . GLY A 1 85 ? 21.787 23.447 -0.813 1.00 76.69 85 GLY A N 1
ATOM 690 C CA . GLY A 1 85 ? 20.333 23.589 -0.989 1.00 76.69 85 GLY A CA 1
ATOM 691 C C . GLY A 1 85 ? 19.446 22.468 -0.413 1.00 76.69 85 GLY A C 1
ATOM 692 O O . GLY A 1 85 ? 19.904 21.527 0.249 1.00 76.69 85 GLY A O 1
ATOM 693 N N . LYS A 1 86 ? 18.128 22.610 -0.634 1.00 78.06 86 LYS A N 1
ATOM 694 C CA . LYS A 1 86 ? 17.089 21.670 -0.172 1.00 78.06 86 LYS A CA 1
ATOM 695 C C . LYS A 1 86 ? 17.122 20.385 -1.004 1.00 78.06 86 LYS A C 1
ATOM 697 O O . LYS A 1 86 ? 17.262 20.426 -2.224 1.00 78.06 86 LYS A O 1
ATOM 702 N N . LYS A 1 87 ? 16.959 19.230 -0.347 1.00 80.81 87 LYS A N 1
ATOM 703 C CA . LYS A 1 87 ? 16.832 17.943 -1.047 1.00 80.81 87 LYS A CA 1
ATOM 704 C C . LYS A 1 87 ? 15.582 17.975 -1.940 1.00 80.81 87 LYS A C 1
ATOM 706 O O . LYS A 1 87 ? 14.510 18.309 -1.429 1.00 80.81 87 LYS A O 1
ATOM 711 N N . PRO A 1 88 ? 15.684 17.624 -3.233 1.00 85.44 88 PRO A N 1
ATOM 712 C CA . PRO A 1 88 ? 14.512 17.586 -4.089 1.00 85.44 88 PRO A CA 1
ATOM 713 C C . PRO A 1 88 ? 13.538 16.500 -3.621 1.00 85.44 88 PRO A C 1
ATOM 715 O O . PRO A 1 88 ? 13.937 15.425 -3.172 1.00 85.44 88 PRO A O 1
ATOM 718 N N . VAL A 1 89 ? 12.241 16.782 -3.732 1.00 86.94 89 VAL A N 1
ATOM 719 C CA . VAL A 1 89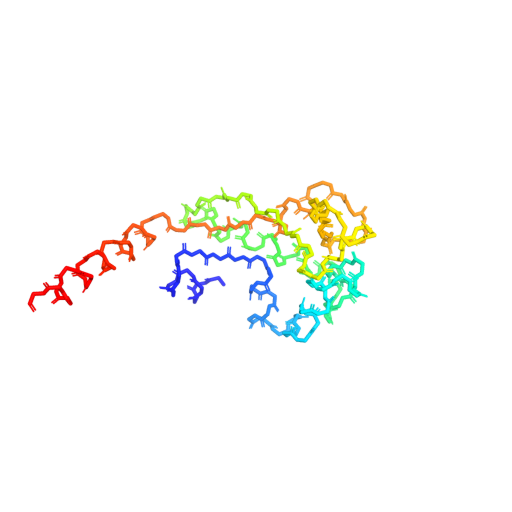 ? 11.188 15.814 -3.418 1.00 86.94 89 VAL A CA 1
ATOM 720 C C . VAL A 1 89 ? 10.829 15.066 -4.692 1.00 86.94 89 VAL A C 1
A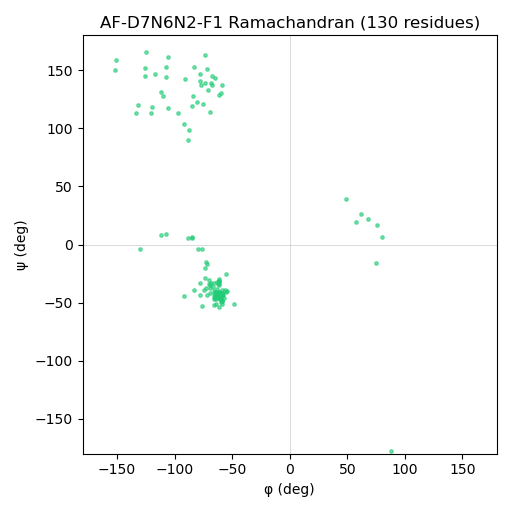TOM 722 O O . VAL A 1 89 ? 10.121 15.586 -5.548 1.00 86.94 89 VAL A O 1
ATOM 725 N N . ILE A 1 90 ? 11.307 13.830 -4.806 1.00 90.38 90 ILE A N 1
ATOM 726 C CA . ILE A 1 90 ? 10.985 12.965 -5.942 1.00 90.38 90 ILE A CA 1
ATOM 727 C C . ILE A 1 90 ? 9.835 12.044 -5.534 1.00 90.38 90 ILE A C 1
ATOM 729 O O . ILE A 1 90 ? 10.001 11.191 -4.655 1.00 90.38 90 ILE A O 1
ATOM 733 N N . LYS A 1 91 ? 8.668 12.235 -6.160 1.00 93.25 91 LYS A N 1
ATOM 734 C CA . LYS A 1 91 ? 7.505 11.355 -5.984 1.00 93.25 91 LYS A CA 1
ATOM 735 C C . LYS A 1 91 ? 7.801 9.985 -6.596 1.00 93.25 91 LYS A C 1
ATOM 737 O O . LYS A 1 91 ? 8.415 9.891 -7.658 1.00 93.25 91 LYS A O 1
ATOM 742 N N . LEU A 1 92 ? 7.388 8.933 -5.902 1.00 95.69 92 LEU A N 1
ATOM 743 C CA . LEU A 1 92 ? 7.397 7.576 -6.435 1.00 95.69 92 LEU A CA 1
ATOM 744 C C . LEU A 1 92 ? 6.139 7.337 -7.264 1.00 95.69 92 LEU A C 1
ATOM 746 O O . 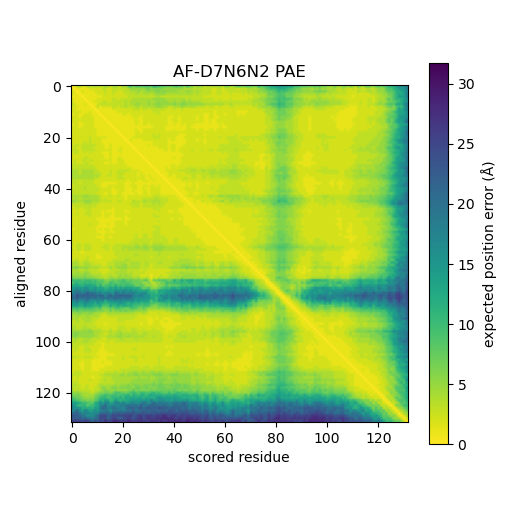LEU A 1 92 ? 5.104 7.950 -7.009 1.00 95.69 92 LEU A O 1
ATOM 750 N N . ARG A 1 93 ? 6.254 6.435 -8.237 1.00 96.75 93 ARG A N 1
ATOM 751 C CA . ARG A 1 93 ? 5.136 5.945 -9.040 1.00 96.75 93 ARG A CA 1
ATOM 752 C C . ARG A 1 93 ? 4.810 4.513 -8.634 1.00 96.75 93 ARG A C 1
ATOM 754 O O . ARG A 1 93 ? 5.721 3.742 -8.317 1.00 96.75 93 ARG A O 1
ATOM 761 N N . PHE A 1 94 ? 3.539 4.150 -8.646 1.00 97.38 94 PHE A N 1
ATOM 762 C CA . PHE A 1 94 ? 3.093 2.791 -8.370 1.00 97.38 94 PHE A CA 1
ATOM 763 C C . PHE A 1 94 ? 2.977 1.965 -9.641 1.00 97.38 94 PHE A C 1
ATOM 765 O O . PHE A 1 94 ? 3.480 0.844 -9.676 1.00 97.38 94 PHE A O 1
ATOM 772 N N . SER A 1 95 ? 2.394 2.540 -10.690 1.00 96.88 95 SER A N 1
ATOM 773 C CA . SER A 1 95 ? 2.025 1.822 -11.904 1.00 96.88 95 SER A CA 1
ATOM 774 C C . SER A 1 95 ? 2.931 2.096 -13.097 1.00 96.88 95 SER A C 1
ATOM 776 O O . SER A 1 95 ? 3.633 3.108 -13.158 1.00 96.88 95 SER A O 1
ATOM 778 N N . LYS A 1 96 ? 2.902 1.207 -14.096 1.00 94.75 96 LYS A N 1
ATOM 779 C CA . LYS A 1 96 ? 3.601 1.461 -15.369 1.00 94.75 96 LYS A CA 1
ATOM 780 C C . LYS A 1 96 ? 2.988 2.648 -16.124 1.00 94.75 96 LYS A C 1
ATOM 782 O O . LYS A 1 96 ? 3.727 3.475 -16.656 1.00 94.75 96 LYS A O 1
ATOM 787 N N . SER A 1 97 ? 1.656 2.731 -16.165 1.00 94.00 97 SER A N 1
ATOM 788 C CA . SER A 1 97 ? 0.924 3.770 -16.903 1.00 94.00 97 SER A CA 1
ATOM 789 C C . SER A 1 97 ? 1.062 5.149 -16.258 1.00 94.00 97 SER A C 1
ATOM 791 O O . SER A 1 97 ? 1.132 6.150 -16.963 1.00 94.00 97 SER A O 1
ATOM 793 N N . GLY A 1 98 ? 1.141 5.212 -14.925 1.00 93.31 98 GLY A N 1
ATOM 794 C CA . GLY A 1 98 ? 1.078 6.472 -14.187 1.00 93.31 98 GLY A CA 1
ATOM 795 C C . GLY A 1 98 ? -0.296 7.140 -14.257 1.00 93.31 98 GLY A C 1
ATOM 796 O O . GLY A 1 98 ? -0.371 8.353 -14.083 1.00 93.31 98 GLY A O 1
ATOM 797 N N . SER A 1 99 ? -1.354 6.372 -14.544 1.00 95.12 99 SER A N 1
ATOM 798 C CA . SER A 1 99 ? -2.736 6.865 -14.534 1.00 95.12 99 SER A CA 1
ATOM 799 C C . SER A 1 99 ? -3.098 7.388 -13.146 1.00 95.12 99 SER A C 1
ATOM 801 O O . SER A 1 99 ? -2.893 6.694 -12.149 1.00 95.12 99 SER A O 1
ATOM 803 N N . GLU A 1 100 ? -3.655 8.597 -13.085 1.00 94.25 100 GLU A N 1
ATOM 804 C CA . GLU A 1 100 ? -3.951 9.285 -11.827 1.00 94.25 100 GLU A CA 1
ATOM 805 C C . GLU A 1 100 ? -4.852 8.462 -10.897 1.00 94.25 100 GLU A C 1
ATOM 807 O O . GLU A 1 100 ? -4.589 8.389 -9.696 1.00 94.25 100 GLU A O 1
ATOM 812 N N . ASP A 1 101 ? -5.846 7.761 -11.445 1.00 93.62 101 ASP A N 1
ATOM 813 C CA . ASP A 1 101 ? -6.744 6.911 -10.662 1.00 93.62 101 ASP A CA 1
ATOM 814 C C . ASP A 1 101 ? -6.016 5.730 -10.015 1.00 93.62 101 ASP A C 1
ATOM 816 O O . ASP A 1 101 ? -6.204 5.455 -8.827 1.00 93.62 101 ASP A O 1
ATOM 820 N N . ILE A 1 102 ? -5.140 5.060 -10.769 1.00 94.38 102 ILE A N 1
ATOM 821 C CA . ILE A 1 102 ? -4.361 3.923 -10.265 1.00 94.38 102 ILE A CA 1
ATOM 822 C C . ILE A 1 102 ? -3.394 4.401 -9.180 1.00 94.38 102 ILE A C 1
ATOM 824 O O . ILE A 1 102 ? -3.327 3.812 -8.097 1.00 94.38 102 ILE A O 1
ATOM 828 N N . GLU A 1 103 ? -2.683 5.501 -9.437 1.00 96.88 103 GLU A N 1
ATOM 829 C CA . GLU A 1 103 ? -1.773 6.102 -8.461 1.00 96.88 103 GLU A CA 1
ATOM 830 C C . GLU A 1 103 ? -2.522 6.497 -7.182 1.00 96.88 103 GLU A C 1
ATOM 832 O O . GLU A 1 103 ? -2.049 6.218 -6.079 1.00 96.88 103 GLU A O 1
ATOM 837 N N . LYS A 1 104 ? -3.724 7.074 -7.307 1.00 96.00 104 LYS A N 1
ATOM 838 C CA . LYS A 1 104 ? -4.576 7.441 -6.172 1.00 96.00 104 LYS A CA 1
ATOM 839 C C . LYS A 1 104 ? -5.021 6.219 -5.376 1.00 96.00 104 LYS A C 1
ATOM 841 O O . LYS A 1 104 ? -4.991 6.270 -4.146 1.00 96.00 104 LYS A O 1
ATOM 846 N N . TRP A 1 105 ? -5.415 5.124 -6.024 1.00 95.50 105 TRP A N 1
ATOM 847 C CA . TRP A 1 105 ? -5.830 3.907 -5.317 1.00 95.50 105 TRP A CA 1
ATOM 848 C C . TRP A 1 105 ? -4.689 3.305 -4.503 1.00 95.50 105 TRP A C 1
ATOM 850 O O . TRP A 1 105 ? -4.891 2.974 -3.337 1.00 95.50 105 TRP A O 1
ATOM 860 N N . TYR A 1 106 ? -3.485 3.237 -5.071 1.00 97.31 106 TYR A N 1
ATOM 861 C CA . TYR A 1 106 ? -2.303 2.787 -4.337 1.00 97.31 106 TYR A CA 1
ATOM 862 C C . TYR A 1 106 ? -1.902 3.736 -3.201 1.00 97.31 106 TYR A C 1
ATOM 864 O O . TYR A 1 106 ? -1.523 3.292 -2.115 1.00 97.31 106 TYR A O 1
ATOM 872 N N . ALA A 1 107 ? -1.988 5.044 -3.444 1.00 96.69 107 ALA A N 1
ATOM 873 C CA . ALA A 1 107 ? -1.633 6.083 -2.484 1.00 96.69 107 ALA A CA 1
ATOM 874 C C . ALA A 1 107 ? -2.646 6.235 -1.339 1.00 96.69 107 ALA A C 1
ATOM 876 O O . ALA A 1 107 ? -2.347 6.895 -0.345 1.00 96.69 107 ALA A O 1
ATOM 877 N N . THR A 1 108 ? -3.849 5.671 -1.457 1.00 97.69 108 THR A N 1
ATOM 878 C CA . THR A 1 108 ? -4.897 5.827 -0.444 1.00 97.69 108 THR A CA 1
ATOM 879 C C . THR A 1 108 ? -4.674 4.865 0.716 1.00 97.69 108 THR A C 1
ATOM 881 O O . THR A 1 108 ? -4.633 3.646 0.558 1.00 97.69 108 THR A O 1
ATOM 884 N N . HIS A 1 109 ? -4.557 5.425 1.915 1.00 97.19 109 HIS A N 1
ATOM 885 C CA . HIS A 1 109 ? -4.597 4.682 3.168 1.00 97.19 109 HIS A CA 1
ATOM 886 C C . HIS A 1 109 ? -6.036 4.620 3.668 1.00 97.19 109 HIS A C 1
ATOM 888 O O . HIS A 1 109 ? -6.779 5.593 3.549 1.00 97.19 109 HIS A O 1
ATOM 894 N N . PHE A 1 110 ? -6.425 3.492 4.250 1.00 97.94 110 PHE A N 1
ATOM 895 C CA . PHE A 1 110 ? -7.738 3.329 4.870 1.00 97.94 110 PHE A CA 1
ATOM 896 C C . PHE A 1 110 ? -7.587 3.345 6.378 1.00 97.94 110 PHE A C 1
ATOM 898 O O . PHE A 1 110 ? -6.899 2.496 6.945 1.00 97.94 110 PHE A O 1
ATOM 905 N N . VAL A 1 111 ? -8.208 4.333 7.007 1.00 97.44 111 VAL A N 1
ATOM 906 C CA . VAL A 1 111 ? -8.017 4.671 8.412 1.00 97.44 111 VAL A CA 1
ATOM 907 C C . VAL A 1 111 ? -9.264 4.314 9.210 1.00 97.44 111 VAL A C 1
ATOM 909 O O . VAL A 1 111 ? -10.364 4.751 8.882 1.00 97.44 111 VAL A O 1
ATOM 912 N N . ASP A 1 112 ? -9.075 3.555 10.283 1.00 96.94 112 ASP A N 1
ATOM 913 C CA . ASP A 1 112 ? -10.069 3.368 11.334 1.00 96.94 112 ASP A CA 1
ATOM 914 C C . ASP A 1 112 ? -9.887 4.489 12.363 1.00 96.94 112 ASP A C 1
ATOM 916 O O . ASP A 1 112 ? -8.991 4.448 13.211 1.00 96.94 112 ASP A O 1
ATOM 920 N N . THR A 1 113 ? -10.709 5.532 12.248 1.00 95.06 113 THR A N 1
ATOM 921 C CA . THR A 1 113 ? -10.611 6.718 13.109 1.00 95.06 113 THR A CA 1
ATOM 922 C C . THR A 1 113 ? -10.825 6.364 14.575 1.00 95.06 113 THR A C 1
ATOM 924 O O . THR A 1 113 ? -10.033 6.791 15.410 1.00 95.06 113 THR A O 1
ATOM 927 N N . LYS A 1 114 ? -11.795 5.486 14.867 1.00 93.81 114 LYS A N 1
ATOM 928 C CA . LYS A 1 114 ? -12.103 5.030 16.228 1.00 93.81 114 LYS A CA 1
ATOM 929 C C . LYS A 1 114 ? -10.917 4.293 16.840 1.00 93.81 114 LYS A C 1
ATOM 931 O O . LYS A 1 114 ? -10.587 4.493 18.006 1.00 93.81 114 LYS A O 1
ATOM 936 N N . LYS A 1 115 ? -10.253 3.426 16.067 1.00 94.00 115 LYS A N 1
ATOM 937 C CA . LYS A 1 115 ? -9.069 2.714 16.566 1.00 94.00 115 LYS A CA 1
ATOM 938 C C . LYS A 1 115 ? -7.877 3.652 16.759 1.00 94.00 115 LYS A C 1
ATOM 940 O O . LYS A 1 115 ? -7.147 3.481 17.731 1.00 94.00 115 LYS A O 1
ATOM 945 N N . ILE A 1 116 ? -7.677 4.634 15.877 1.00 93.50 116 ILE A N 1
ATOM 946 C CA . ILE A 1 116 ? -6.613 5.636 16.049 1.00 93.50 116 ILE A CA 1
ATOM 947 C C . ILE A 1 116 ? -6.842 6.495 17.296 1.00 93.50 116 ILE A C 1
ATOM 949 O O . ILE A 1 116 ? -5.874 6.773 18.000 1.00 93.50 116 ILE A O 1
ATOM 953 N N . GLU A 1 117 ? -8.077 6.909 17.573 1.00 93.06 117 GLU A N 1
ATOM 954 C CA . GLU A 1 117 ? -8.435 7.667 18.781 1.00 93.06 117 GLU A CA 1
ATOM 955 C C . GLU A 1 117 ? -8.083 6.879 20.046 1.00 93.06 117 GLU A C 1
ATOM 957 O O . GLU A 1 117 ? -7.277 7.353 20.842 1.00 93.06 117 GLU A O 1
ATOM 962 N N . LYS A 1 118 ? -8.517 5.616 20.139 1.00 92.38 118 LYS A N 1
ATOM 963 C CA . LYS A 1 118 ? -8.164 4.729 21.262 1.00 92.38 118 LYS A CA 1
ATOM 964 C C . LYS A 1 118 ? -6.654 4.563 21.448 1.00 92.38 118 LYS A C 1
ATOM 966 O O . LYS A 1 118 ? -6.147 4.698 22.552 1.00 92.38 118 LYS A O 1
ATOM 971 N N . ILE A 1 119 ? -5.908 4.333 20.361 1.00 90.81 119 ILE A N 1
ATOM 972 C CA . ILE A 1 119 ? -4.438 4.213 20.426 1.00 90.81 119 ILE A CA 1
ATOM 973 C C . ILE A 1 119 ? -3.794 5.516 20.936 1.00 90.81 119 ILE A C 1
ATOM 975 O O . ILE A 1 119 ? -2.755 5.480 21.595 1.00 90.81 119 ILE A O 1
ATOM 979 N N . LYS A 1 120 ? -4.358 6.683 20.601 1.00 90.06 120 LYS A N 1
ATOM 980 C CA . LYS A 1 120 ? -3.859 7.977 21.086 1.00 90.06 120 LYS A CA 1
ATOM 981 C C . LYS A 1 120 ? -4.179 8.199 22.561 1.00 90.06 120 LYS A C 1
ATOM 983 O O . LYS A 1 120 ? -3.352 8.789 23.248 1.00 90.06 120 LYS A O 1
ATOM 988 N N . GLU A 1 121 ? -5.346 7.770 23.026 1.00 90.50 121 GLU A N 1
ATOM 989 C CA . GLU A 1 121 ? -5.736 7.821 24.440 1.00 90.50 121 GLU A CA 1
ATOM 990 C C . GLU A 1 121 ? -4.826 6.916 25.283 1.00 90.50 121 GLU A C 1
ATOM 992 O O . GLU A 1 121 ? -4.182 7.400 26.209 1.00 90.50 121 GLU A O 1
ATOM 997 N N . GLU A 1 122 ? -4.651 5.651 24.881 1.00 86.94 122 GLU A N 1
ATOM 998 C CA . GLU A 1 122 ? -3.763 4.678 25.543 1.00 86.94 122 GLU A CA 1
ATOM 999 C C . GLU A 1 122 ? -2.320 5.208 25.682 1.00 86.94 122 GLU A C 1
ATOM 1001 O O . GLU A 1 122 ? -1.681 5.056 26.720 1.00 86.94 122 GLU A O 1
ATOM 1006 N N . LYS A 1 123 ? -1.800 5.890 24.652 1.00 83.25 123 LYS A N 1
ATOM 1007 C CA . LYS A 1 123 ? -0.459 6.499 24.698 1.00 83.25 123 LYS A CA 1
ATOM 1008 C C . LYS A 1 123 ? -0.352 7.705 25.628 1.00 83.25 123 LYS A C 1
ATOM 1010 O O . LYS A 1 123 ? 0.738 7.973 26.124 1.00 83.25 123 LYS A O 1
ATOM 1015 N N . GLN A 1 124 ? -1.427 8.470 25.802 1.00 76.69 124 GLN A N 1
ATOM 1016 C CA . GLN A 1 124 ? -1.424 9.633 26.691 1.00 76.69 124 GLN A CA 1
ATOM 1017 C C . GLN A 1 124 ? -1.450 9.201 28.156 1.00 76.69 124 GLN A C 1
ATOM 1019 O O . GLN A 1 124 ? -0.713 9.776 28.949 1.00 76.69 124 GLN A O 1
ATOM 1024 N N . VAL A 1 125 ? -2.209 8.152 28.487 1.00 74.69 125 VAL A N 1
ATOM 1025 C CA . VAL A 1 125 ? -2.241 7.563 29.835 1.00 74.69 125 VAL A CA 1
ATOM 1026 C C . VAL A 1 125 ? -0.856 7.038 30.226 1.00 74.69 125 VAL A C 1
ATOM 1028 O O . VAL A 1 125 ? -0.276 7.529 31.186 1.00 74.69 125 VAL A O 1
ATOM 1031 N N . ASN A 1 126 ? -0.239 6.188 29.399 1.00 71.25 126 ASN A N 1
ATOM 1032 C CA . ASN A 1 126 ? 1.075 5.612 29.721 1.00 71.25 126 ASN A CA 1
ATOM 1033 C C . ASN A 1 126 ? 2.197 6.666 29.851 1.00 71.25 126 ASN A C 1
ATOM 1035 O O . ASN A 1 126 ? 3.091 6.524 30.675 1.00 71.25 126 ASN A O 1
ATOM 1039 N N . ASN A 1 127 ? 2.154 7.752 29.067 1.00 67.50 127 ASN A N 1
ATOM 1040 C CA . ASN A 1 127 ? 3.123 8.853 29.189 1.00 67.50 127 ASN A CA 1
ATOM 1041 C C . ASN A 1 127 ? 2.929 9.712 30.454 1.00 67.50 127 ASN A C 1
ATOM 1043 O O . ASN A 1 127 ? 3.807 10.516 30.775 1.00 67.50 127 ASN A O 1
ATOM 1047 N N . SER A 1 128 ? 1.765 9.619 31.099 1.00 61.56 128 SER A N 1
ATOM 1048 C CA . SER A 1 128 ? 1.447 10.321 32.347 1.00 61.56 128 SER A CA 1
ATOM 1049 C C . SER A 1 128 ? 1.982 9.547 33.552 1.00 61.56 128 SER A C 1
ATOM 1051 O O . SER A 1 128 ? 2.547 10.157 34.453 1.00 61.56 128 SER A O 1
ATOM 1053 N N . ASP A 1 129 ? 1.879 8.217 33.506 1.00 56.91 129 ASP A N 1
ATOM 1054 C CA . ASP A 1 129 ? 2.315 7.311 34.574 1.00 56.91 129 ASP A CA 1
ATOM 1055 C C . ASP A 1 129 ? 3.852 7.171 34.654 1.00 56.91 129 ASP A C 1
ATOM 1057 O O . ASP A 1 129 ? 4.396 7.011 35.739 1.00 56.91 129 ASP A O 1
ATOM 1061 N N . ASP A 1 130 ? 4.577 7.324 33.537 1.00 54.00 130 ASP A N 1
ATOM 1062 C CA . ASP A 1 130 ? 6.058 7.320 33.502 1.00 54.00 130 ASP A CA 1
ATOM 1063 C C . ASP A 1 130 ? 6.703 8.628 34.022 1.00 54.00 130 ASP A C 1
ATOM 1065 O O . ASP A 1 130 ? 7.930 8.755 34.067 1.00 54.00 130 ASP A O 1
ATOM 1069 N N . LYS A 1 131 ? 5.900 9.644 34.366 1.00 51.06 131 LYS A N 1
ATOM 1070 C CA . LYS A 1 131 ? 6.372 10.951 34.862 1.00 51.06 131 LYS A CA 1
ATOM 1071 C C . LYS A 1 131 ? 6.135 11.174 36.357 1.00 51.06 131 LYS A C 1
ATOM 1073 O O . LYS A 1 131 ? 6.338 12.303 36.814 1.00 51.06 131 LYS A O 1
ATOM 1078 N N . GLN A 1 132 ? 5.715 10.148 37.093 1.00 43.47 132 GLN A N 1
ATOM 1079 C CA . GLN A 1 132 ? 5.345 10.251 38.503 1.00 43.47 132 GLN A CA 1
ATOM 1080 C C . GLN A 1 132 ? 6.258 9.431 39.414 1.00 43.47 132 GLN A C 1
ATOM 1082 O O . GLN A 1 132 ? 6.679 8.328 39.005 1.00 43.47 132 GLN A O 1
#

Radius of gyration: 17.46 Å; Cα contacts (8 Å, |Δi|>4): 163; chains: 1; bounding box: 44×36×55 Å

Solvent-accessible surface area (backbone atoms only — not comparable to full-atom values): 7500 Å² total; per-residue (Å²): 95,69,69,41,33,75,74,70,14,36,33,42,46,66,58,44,33,39,77,68,65,37,29,48,71,67,50,50,50,39,36,38,47,55,78,35,83,26,50,57,78,58,35,82,64,56,71,68,62,53,52,49,52,58,47,52,53,51,55,52,30,62,76,67,71,34,46,77,41,84,48,89,56,58,46,70,69,58,74,44,72,88,81,49,80,78,61,68,86,49,72,62,46,47,44,92,83,64,48,66,68,61,43,47,60,54,28,32,29,38,30,38,64,70,50,40,50,53,55,53,51,57,52,52,53,56,62,54,62,78,72,110

pLDDT: mean 91.42, std 10.32, range [43.47, 98.25]

Sequence (132 aa):
MYGQLKKRGYATAVDVLMDLEILSKVNYERWRNGQVPYLEKVCNINLKKLSTILHEMRVYAKKGNLKPSPCVYKKWAVKKKNGQGKKPVIKLRFSKSGSEDIEKWYATHFVDTKKIEKIKEEKQVNNSDDKQ